Protein AF-A0A2V3JWA5-F1 (afdb_monomer)

Sequence (60 aa):
MVESIFQLGGEAFISDDEKTIELEMNPKEPKLMGKLNKGLSILNTIDIHDLNGRFVKFSM

Mean predicted aligned error: 6.07 Å

Structure (mmCIF, N/CA/C/O backbone):
data_AF-A0A2V3JWA5-F1
#
_entry.id   AF-A0A2V3JWA5-F1
#
loop_
_atom_site.group_PDB
_atom_site.id
_atom_site.type_symbol
_atom_site.label_atom_id
_atom_site.label_alt_id
_atom_site.label_comp_id
_atom_site.label_asym_id
_atom_site.label_entity_id
_atom_site.label_seq_id
_atom_site.pdbx_PDB_ins_code
_atom_site.Cartn_x
_atom_site.Cartn_y
_atom_site.Cartn_z
_atom_site.occupancy
_atom_site.B_iso_or_equiv
_atom_site.auth_seq_id
_atom_site.auth_comp_id
_atom_site.auth_asym_id
_atom_site.auth_atom_id
_atom_site.pdbx_PDB_model_num
ATOM 1 N N . MET A 1 1 ? -1.552 17.163 -9.984 1.00 40.28 1 MET A N 1
ATOM 2 C CA . MET A 1 1 ? -2.804 17.330 -9.209 1.00 40.28 1 MET A CA 1
ATOM 3 C C . MET A 1 1 ? -3.283 15.960 -8.693 1.00 40.28 1 MET A C 1
ATOM 5 O O . MET A 1 1 ? -4.382 15.540 -9.004 1.00 40.28 1 MET A O 1
ATOM 9 N N . VAL A 1 2 ? -2.443 15.225 -7.949 1.00 36.53 2 VAL A N 1
ATOM 10 C CA . VAL A 1 2 ? -2.804 13.954 -7.257 1.00 36.53 2 VAL A CA 1
ATOM 11 C C . VAL A 1 2 ? -2.307 13.979 -5.800 1.00 36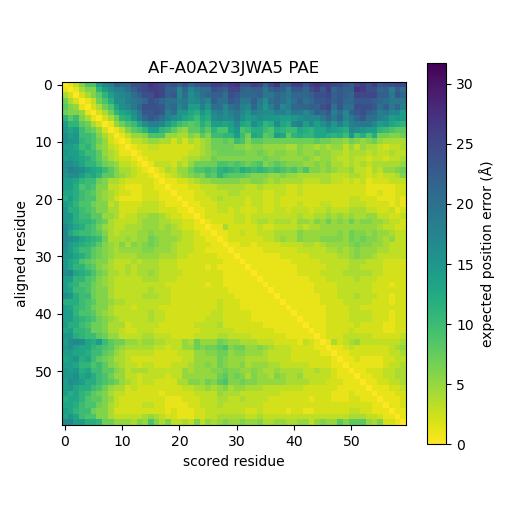.53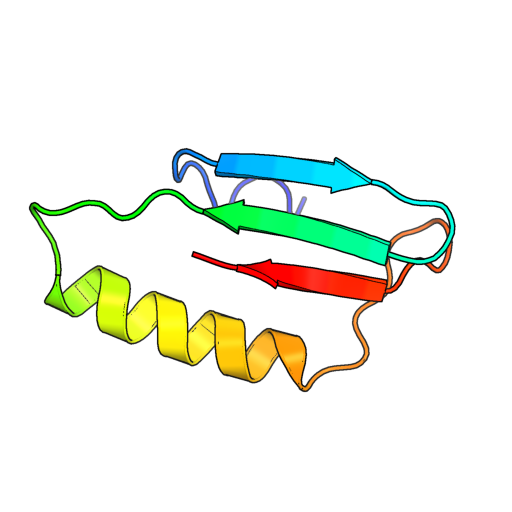 2 VAL A C 1
ATOM 13 O O . VAL A 1 2 ? -2.478 13.036 -5.047 1.00 36.53 2 VAL A O 1
ATOM 16 N N . GLU A 1 3 ? -1.739 15.097 -5.347 1.00 38.09 3 GLU A N 1
ATOM 17 C CA . GLU A 1 3 ? -1.228 15.251 -3.977 1.00 38.09 3 GLU A CA 1
ATOM 18 C C . GLU A 1 3 ? -2.336 15.629 -2.975 1.00 38.09 3 GLU A C 1
ATOM 20 O O . GLU A 1 3 ? -2.074 15.769 -1.790 1.00 38.09 3 GLU A O 1
ATOM 25 N N . SER A 1 4 ? -3.587 15.795 -3.433 1.00 45.81 4 SER A N 1
ATOM 26 C CA . SER A 1 4 ? -4.651 16.445 -2.649 1.00 45.81 4 SER A CA 1
ATOM 27 C C . SER A 1 4 ? -5.786 15.526 -2.179 1.00 45.81 4 SER A C 1
ATOM 29 O O . SER A 1 4 ? -6.718 16.020 -1.553 1.00 45.81 4 SER A O 1
ATOM 31 N N . ILE A 1 5 ? -5.752 14.218 -2.473 1.00 49.56 5 ILE A N 1
ATOM 32 C CA . ILE A 1 5 ? -6.827 13.284 -2.065 1.00 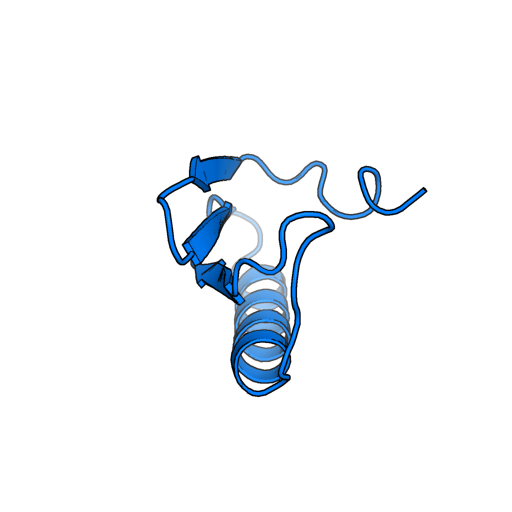49.56 5 ILE A CA 1
ATOM 33 C C . ILE A 1 5 ? -6.568 12.685 -0.670 1.00 49.56 5 ILE A C 1
ATOM 35 O O . ILE A 1 5 ? -7.505 12.263 0.003 1.00 49.56 5 ILE A O 1
ATOM 39 N N . PHE A 1 6 ? -5.327 12.724 -0.182 1.00 50.28 6 PHE A N 1
ATOM 40 C CA . PHE A 1 6 ? -4.942 12.140 1.101 1.00 50.28 6 PHE A CA 1
ATOM 41 C C . PHE A 1 6 ? -4.284 13.188 2.004 1.00 50.28 6 PHE A C 1
ATOM 43 O O . PHE A 1 6 ? -3.097 13.114 2.283 1.00 50.28 6 PHE A O 1
ATOM 50 N N . GLN A 1 7 ? -5.054 14.147 2.526 1.00 53.00 7 GLN A N 1
ATOM 51 C CA . GLN A 1 7 ? -4.688 14.792 3.803 1.00 53.00 7 GLN A CA 1
ATOM 52 C C . GLN A 1 7 ? -5.056 13.878 4.985 1.00 53.00 7 GLN A C 1
ATOM 54 O O . GLN A 1 7 ? -5.626 14.304 5.986 1.00 53.00 7 GLN A O 1
ATOM 59 N N . LEU A 1 8 ? -4.788 12.586 4.830 1.00 59.97 8 LEU A N 1
ATOM 60 C CA . LEU A 1 8 ? -4.687 11.671 5.950 1.00 59.97 8 LEU A CA 1
ATOM 61 C C . LEU A 1 8 ? -3.264 11.837 6.483 1.00 59.97 8 LEU A C 1
ATOM 63 O O . LEU A 1 8 ? -2.343 12.035 5.689 1.00 59.97 8 LEU A O 1
ATOM 67 N N . GLY A 1 9 ? -3.090 11.811 7.805 1.00 58.75 9 GLY A N 1
ATOM 68 C CA . GLY A 1 9 ? -1.750 11.725 8.383 1.00 58.75 9 GLY A CA 1
ATOM 69 C C . GLY A 1 9 ? -1.012 10.549 7.747 1.00 58.75 9 GLY A C 1
ATOM 70 O O . GLY A 1 9 ? -1.619 9.503 7.510 1.00 58.75 9 GLY A O 1
ATOM 71 N N . GLY A 1 10 ? 0.248 10.742 7.380 1.00 69.44 10 GLY A N 1
ATOM 72 C CA . GLY A 1 10 ? 1.005 9.719 6.681 1.00 69.44 10 GLY A CA 1
ATOM 73 C C . GLY A 1 10 ? 2.40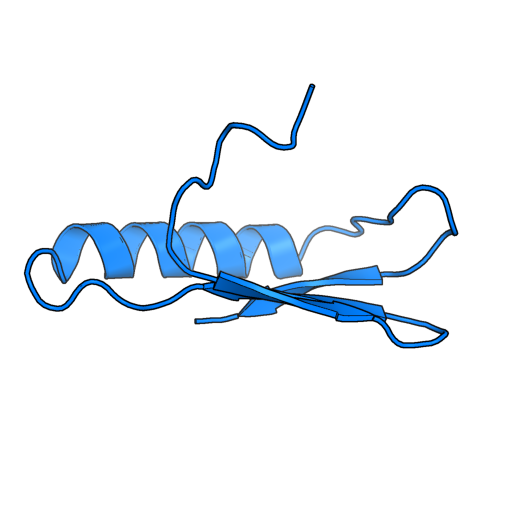1 10.175 6.294 1.00 69.44 10 GLY A C 1
ATOM 74 O O . GLY A 1 10 ? 2.657 11.370 6.123 1.00 69.44 10 GLY A O 1
ATOM 75 N N . GLU A 1 11 ? 3.296 9.208 6.153 1.00 81.81 11 GLU A N 1
ATOM 76 C CA . GLU A 1 11 ? 4.684 9.409 5.752 1.00 81.81 11 GLU A CA 1
ATOM 77 C C . GLU A 1 11 ? 4.945 8.688 4.427 1.00 81.81 11 GLU A C 1
ATOM 79 O O . GLU A 1 11 ? 4.312 7.685 4.095 1.00 81.81 11 GLU A O 1
ATOM 84 N N . ALA A 1 12 ? 5.864 9.228 3.630 1.00 84.69 12 ALA A N 1
ATOM 85 C CA . ALA A 1 12 ? 6.294 8.592 2.396 1.00 84.69 12 ALA A CA 1
ATOM 86 C C . ALA A 1 12 ? 7.761 8.188 2.519 1.00 84.69 12 ALA A C 1
ATOM 88 O O . ALA A 1 12 ? 8.635 9.038 2.690 1.00 84.69 12 ALA A O 1
ATOM 89 N N . PHE A 1 13 ? 8.023 6.896 2.359 1.00 87.69 13 PHE A N 1
ATOM 90 C CA . PHE A 1 13 ? 9.359 6.319 2.341 1.00 87.69 13 PHE A CA 1
ATOM 91 C C . PHE A 1 13 ? 9.753 6.030 0.900 1.00 87.69 13 PHE A C 1
ATOM 93 O O . PHE A 1 13 ? 8.995 5.425 0.142 1.00 87.69 13 PHE A O 1
ATOM 100 N N . ILE A 1 14 ?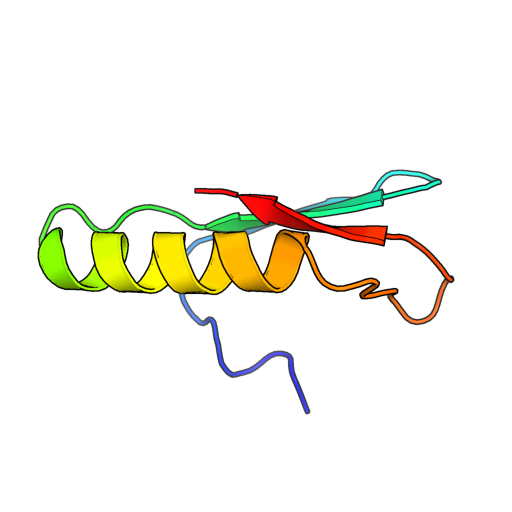 10.934 6.489 0.503 1.00 89.69 14 ILE A N 1
ATOM 101 C CA . ILE A 1 14 ? 11.444 6.319 -0.855 1.00 89.69 14 ILE A CA 1
ATOM 102 C C . ILE A 1 14 ? 12.725 5.497 -0.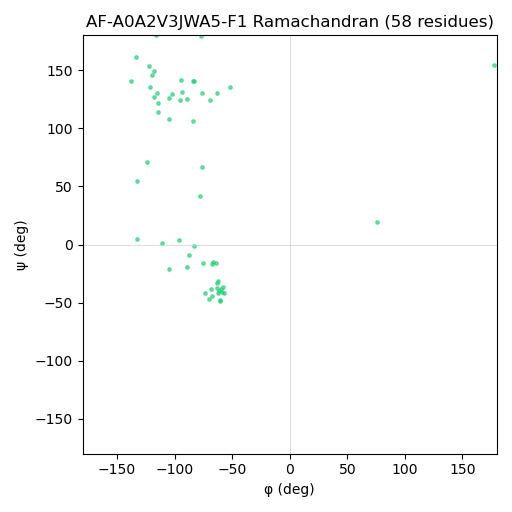779 1.00 89.69 14 ILE A C 1
ATOM 104 O O . ILE A 1 14 ? 13.650 5.844 -0.049 1.00 89.69 14 ILE A O 1
ATOM 108 N N . SER A 1 15 ? 12.763 4.428 -1.563 1.00 89.12 15 SER A N 1
ATOM 109 C CA . SER A 1 15 ? 13.945 3.629 -1.869 1.00 89.12 15 SER A CA 1
ATOM 110 C C . SER A 1 15 ? 14.263 3.732 -3.365 1.00 89.12 15 SER A C 1
ATOM 112 O O . SER A 1 15 ? 13.562 4.429 -4.106 1.00 89.12 15 SER A O 1
ATOM 114 N N . ASP A 1 16 ? 15.321 3.057 -3.810 1.00 87.62 16 ASP A N 1
ATOM 115 C CA . ASP A 1 16 ? 15.731 3.079 -5.216 1.00 87.62 16 ASP A CA 1
ATOM 116 C C . ASP A 1 16 ? 14.663 2.471 -6.141 1.00 87.62 16 ASP A C 1
ATOM 118 O O . ASP A 1 16 ? 14.394 3.036 -7.201 1.00 87.62 16 ASP A O 1
ATOM 122 N N . ASP A 1 17 ? 13.985 1.407 -5.693 1.00 90.50 17 ASP A N 1
ATOM 123 C CA . ASP A 1 17 ? 13.013 0.651 -6.499 1.00 90.50 17 ASP A CA 1
ATOM 124 C C . ASP A 1 17 ? 11.544 0.928 -6.122 1.00 90.50 17 ASP A C 1
ATOM 126 O O . ASP A 1 17 ? 10.629 0.696 -6.917 1.00 90.50 17 ASP A O 1
ATOM 130 N N . GLU A 1 18 ? 11.290 1.426 -4.909 1.00 91.19 18 GLU A N 1
ATOM 131 C CA . GLU A 1 18 ? 9.946 1.503 -4.326 1.00 91.19 18 GLU A CA 1
ATOM 132 C C . GLU A 1 18 ? 9.696 2.826 -3.593 1.00 91.19 18 GLU A C 1
ATOM 134 O O . GLU A 1 18 ? 10.550 3.330 -2.860 1.00 91.19 18 GLU A O 1
ATOM 139 N N . LYS A 1 19 ? 8.483 3.358 -3.746 1.00 91.88 19 LYS A N 1
ATOM 140 C CA . LYS A 1 19 ? 7.912 4.438 -2.946 1.00 91.88 19 LYS A CA 1
ATOM 141 C C . LYS A 1 19 ? 6.722 3.899 -2.154 1.00 91.88 19 LYS A C 1
ATOM 143 O O . LYS A 1 19 ? 5.680 3.594 -2.733 1.00 91.88 19 LYS A O 1
ATOM 148 N N . THR A 1 20 ? 6.848 3.875 -0.836 1.00 91.50 20 THR A N 1
ATOM 149 C CA . THR A 1 20 ? 5.794 3.418 0.074 1.00 91.50 20 THR A CA 1
ATOM 150 C C . THR A 1 20 ? 5.141 4.606 0.761 1.00 91.50 20 THR A C 1
ATOM 152 O O . THR A 1 20 ? 5.819 5.453 1.334 1.00 91.50 20 THR A O 1
ATOM 155 N N . ILE A 1 21 ? 3.817 4.688 0.658 1.00 89.94 21 ILE A N 1
ATOM 156 C CA . ILE A 1 21 ? 2.978 5.697 1.304 1.00 89.94 21 ILE A CA 1
ATOM 157 C C . ILE A 1 21 ? 2.282 5.019 2.482 1.00 89.94 21 ILE A C 1
ATOM 159 O O . ILE A 1 21 ? 1.384 4.199 2.284 1.00 89.94 21 ILE A O 1
ATOM 163 N N . GLU A 1 22 ? 2.706 5.360 3.692 1.00 88.69 22 GLU A N 1
ATOM 164 C CA . GLU A 1 22 ? 2.126 4.868 4.937 1.00 88.69 22 GLU A CA 1
ATOM 165 C C . GLU A 1 22 ? 1.065 5.851 5.434 1.00 88.69 22 GLU A C 1
ATOM 167 O O . GLU A 1 22 ? 1.295 7.059 5.475 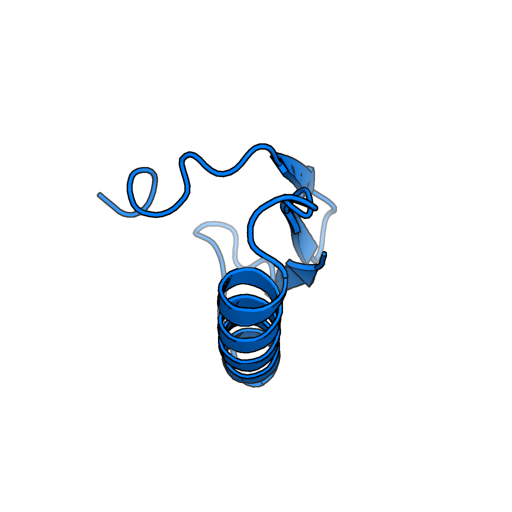1.00 88.69 22 GLU A O 1
ATOM 172 N N . LEU A 1 23 ? -0.115 5.339 5.776 1.00 87.56 23 LEU A N 1
ATOM 173 C CA . LEU A 1 23 ? -1.277 6.124 6.184 1.00 87.56 23 LEU A CA 1
ATOM 174 C C . LEU A 1 23 ? -1.639 5.820 7.635 1.00 87.56 23 LEU A C 1
ATOM 176 O O . LEU A 1 23 ? -1.829 4.670 8.007 1.00 87.56 23 LEU A O 1
ATOM 180 N N . GLU A 1 24 ? -1.820 6.857 8.445 1.00 86.88 24 GLU A N 1
ATOM 181 C CA . GLU A 1 24 ? -2.193 6.705 9.846 1.00 86.88 24 GLU A CA 1
ATOM 182 C C . GLU A 1 24 ? -3.679 6.343 9.995 1.00 86.88 24 GLU A C 1
ATOM 184 O O . GLU A 1 24 ? -4.585 6.994 9.460 1.00 86.88 24 GLU A O 1
ATOM 189 N N . MET A 1 25 ? -3.943 5.307 10.788 1.00 84.62 25 MET A N 1
ATOM 190 C CA . MET A 1 25 ? -5.292 4.880 11.137 1.00 84.62 25 MET A CA 1
ATOM 191 C C . MET A 1 25 ? -5.989 5.896 12.049 1.00 84.62 25 MET A C 1
ATOM 193 O O . MET A 1 25 ? -5.548 6.145 13.166 1.00 84.62 25 MET A O 1
ATOM 197 N N . ASN A 1 26 ? -7.168 6.386 11.647 1.00 84.25 26 ASN A N 1
ATOM 198 C CA . ASN A 1 26 ? -8.043 7.148 12.542 1.00 84.25 26 ASN A CA 1
ATOM 199 C C . ASN A 1 26 ? -8.914 6.198 13.399 1.00 84.25 26 ASN A C 1
ATOM 201 O O . ASN A 1 26 ? -9.906 5.654 12.890 1.00 84.25 26 ASN A O 1
ATOM 205 N N . PRO A 1 27 ? -8.643 6.028 14.712 1.00 82.62 27 PRO A N 1
ATOM 206 C CA . PRO A 1 27 ? -9.388 5.095 15.560 1.00 82.62 27 PRO A CA 1
ATOM 207 C C . PRO A 1 27 ? -10.844 5.522 15.791 1.00 82.62 27 PRO A C 1
ATOM 209 O O . PRO A 1 27 ? -11.667 4.702 16.196 1.00 82.62 27 PRO A O 1
ATOM 212 N N . LYS A 1 28 ? -11.193 6.788 15.520 1.00 89.88 28 LYS A N 1
ATOM 213 C CA . LYS A 1 28 ? -12.570 7.293 15.642 1.00 89.88 28 LYS A CA 1
ATOM 214 C C . LYS A 1 28 ? -13.466 6.831 14.490 1.00 89.88 28 LYS A C 1
ATOM 216 O O . LYS A 1 28 ? -14.686 6.897 14.608 1.00 89.88 28 LYS A O 1
ATOM 221 N N . GLU A 1 29 ? -12.884 6.336 13.396 1.00 89.50 29 GLU A N 1
ATOM 222 C CA . GLU A 1 29 ? -13.613 5.985 12.173 1.00 89.50 29 GLU A CA 1
ATOM 223 C C . GLU A 1 29 ? -13.232 4.596 11.616 1.00 89.50 29 GLU A C 1
ATOM 225 O O . GLU A 1 29 ? -12.921 4.449 10.430 1.00 89.50 29 GLU A O 1
ATOM 230 N N . PRO A 1 30 ? -13.319 3.517 12.417 1.00 88.56 30 PRO A N 1
ATOM 231 C CA . PRO A 1 30 ? -12.796 2.198 12.042 1.00 88.56 30 PRO A CA 1
ATOM 232 C C . PRO A 1 30 ? -13.473 1.600 10.799 1.00 88.56 30 PRO A C 1
ATOM 234 O O . PRO A 1 30 ? -12.842 0.901 10.007 1.00 88.56 30 PRO A O 1
ATOM 237 N N . LYS A 1 31 ? -14.762 1.897 10.577 1.00 91.75 31 LYS A N 1
ATOM 238 C CA . LYS A 1 31 ? -15.489 1.444 9.377 1.00 91.75 31 LYS A CA 1
ATOM 239 C C . LYS A 1 31 ? -14.986 2.128 8.106 1.00 91.75 31 LYS A C 1
ATOM 241 O O . LYS A 1 31 ? -14.947 1.486 7.059 1.00 91.75 31 LYS A O 1
ATOM 246 N N . LEU A 1 32 ? -14.651 3.417 8.186 1.00 89.50 32 LEU A N 1
ATOM 247 C CA . LEU A 1 32 ? -14.108 4.167 7.056 1.00 89.50 32 LEU A CA 1
ATOM 248 C C . LEU A 1 32 ? -12.689 3.689 6.755 1.00 89.50 32 LEU A C 1
ATOM 250 O O . LEU A 1 32 ? -12.404 3.344 5.613 1.00 89.50 32 LEU A O 1
ATOM 254 N N . MET A 1 33 ? -11.856 3.558 7.790 1.00 89.69 33 MET A N 1
ATOM 255 C CA . MET A 1 33 ? -10.494 3.039 7.662 1.00 89.69 33 MET A CA 1
ATOM 256 C C . MET A 1 33 ? -10.473 1.624 7.071 1.00 89.69 33 MET A C 1
ATOM 258 O O . MET A 1 33 ? -9.711 1.347 6.153 1.00 89.69 33 MET A O 1
ATOM 262 N N . GLY A 1 34 ? -11.395 0.748 7.480 1.00 92.44 34 GLY A N 1
ATOM 263 C CA . GLY A 1 34 ? -11.524 -0.585 6.886 1.00 92.44 34 GLY A CA 1
ATOM 264 C C . GLY A 1 34 ? -11.903 -0.575 5.397 1.00 92.44 34 GLY A C 1
ATOM 265 O O . GLY A 1 34 ? -11.473 -1.453 4.649 1.00 92.44 34 GLY A O 1
ATOM 266 N N . LYS A 1 35 ? -12.692 0.404 4.933 1.00 93.69 35 LYS A N 1
ATOM 267 C CA . LYS A 1 35 ? -12.984 0.577 3.497 1.00 93.69 35 LYS A CA 1
ATOM 268 C C . LYS A 1 35 ? -11.780 1.137 2.749 1.00 93.69 35 LYS A C 1
ATOM 270 O O . LYS A 1 35 ? -11.483 0.663 1.657 1.00 93.69 35 LYS A O 1
ATOM 275 N N . LEU A 1 36 ? -11.095 2.108 3.347 1.00 90.75 36 LEU A N 1
ATOM 276 C CA . LEU A 1 36 ? -9.890 2.694 2.786 1.00 90.75 36 LEU A CA 1
ATOM 277 C C . LEU A 1 36 ? -8.799 1.627 2.622 1.00 90.75 36 LEU A C 1
ATOM 279 O O . LEU A 1 36 ? -8.296 1.480 1.517 1.00 90.75 36 LEU A O 1
ATOM 283 N N . ASN A 1 37 ? -8.538 0.795 3.637 1.00 91.94 37 ASN A N 1
ATOM 284 C CA . ASN A 1 37 ? -7.546 -0.284 3.563 1.00 91.94 37 ASN A CA 1
ATOM 285 C C . ASN A 1 37 ? -7.831 -1.260 2.408 1.00 91.94 37 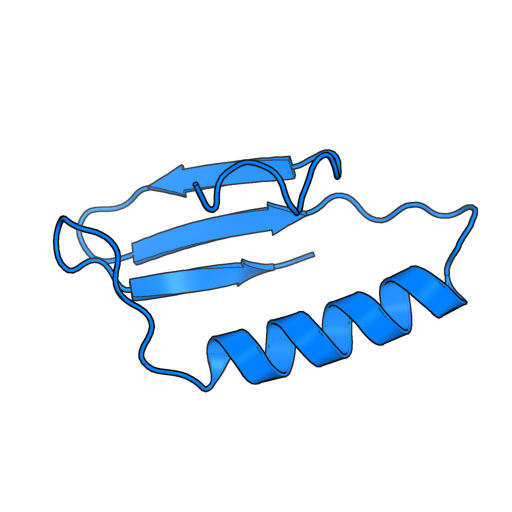ASN A C 1
ATOM 287 O O . ASN A 1 37 ? -6.936 -1.643 1.659 1.00 91.94 37 ASN A O 1
ATOM 291 N N . LYS A 1 38 ? -9.105 -1.616 2.199 1.00 93.88 38 LYS A N 1
ATOM 292 C CA . LYS A 1 38 ? -9.509 -2.439 1.046 1.00 93.88 38 LYS A CA 1
ATOM 293 C C . LYS A 1 38 ? -9.216 -1.746 -0.284 1.00 93.88 38 LYS A C 1
ATOM 295 O O . LYS A 1 38 ? -8.745 -2.400 -1.207 1.00 93.88 38 LYS A O 1
ATOM 300 N N . GLY A 1 39 ? -9.478 -0.443 -0.378 1.00 92.00 39 GLY A N 1
ATOM 301 C CA . GLY A 1 39 ? -9.137 0.361 -1.552 1.00 92.00 39 GLY A CA 1
ATOM 302 C C . GLY A 1 39 ? -7.633 0.380 -1.823 1.00 92.00 39 GLY A C 1
ATOM 303 O O . GLY A 1 39 ? -7.217 0.081 -2.936 1.00 92.00 39 GLY A O 1
ATOM 304 N N . LEU A 1 40 ? -6.819 0.639 -0.798 1.00 91.69 40 LEU A N 1
ATOM 305 C CA . LEU A 1 40 ? -5.355 0.624 -0.899 1.00 91.69 40 LEU A CA 1
ATOM 306 C C . LEU A 1 40 ? -4.814 -0.755 -1.287 1.00 91.69 40 LEU A C 1
ATOM 308 O O . LEU A 1 40 ? -3.937 -0.855 -2.136 1.00 91.69 40 LEU A O 1
ATOM 312 N N . SER A 1 41 ? -5.386 -1.826 -0.731 1.00 92.56 41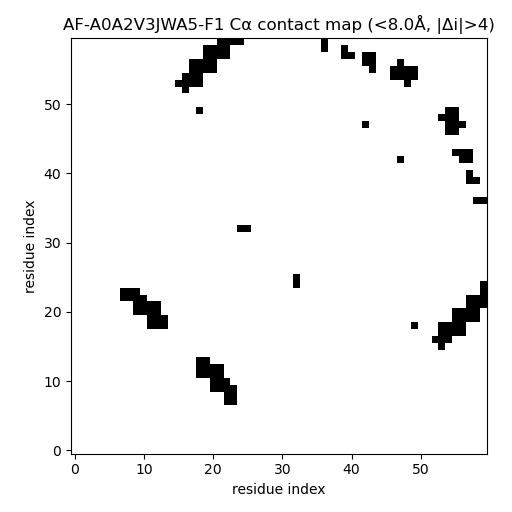 SER A N 1
ATOM 313 C CA . SER A 1 41 ? -5.026 -3.200 -1.095 1.00 92.56 41 SER A CA 1
ATOM 314 C C . SER A 1 41 ? -5.271 -3.473 -2.578 1.00 92.56 41 SER A C 1
ATOM 316 O O . SER A 1 41 ? -4.459 -4.135 -3.211 1.00 92.56 41 SER A O 1
ATOM 318 N N . ILE A 1 42 ? -6.356 -2.936 -3.150 1.00 94.19 42 ILE A N 1
ATOM 319 C CA . ILE A 1 42 ? -6.611 -3.018 -4.593 1.00 94.19 42 ILE A CA 1
ATOM 320 C C . ILE A 1 42 ? -5.575 -2.192 -5.360 1.00 94.19 42 ILE A C 1
ATOM 322 O O . ILE A 1 42 ? -5.022 -2.692 -6.334 1.00 94.19 42 ILE A O 1
ATOM 326 N N . LEU A 1 43 ? -5.262 -0.969 -4.919 1.00 90.19 43 LEU A N 1
ATOM 327 C CA . LEU A 1 43 ? -4.233 -0.141 -5.562 1.00 90.19 43 LEU A CA 1
ATOM 328 C C . LEU A 1 43 ? -2.861 -0.830 -5.587 1.00 90.19 43 LEU A C 1
ATOM 330 O O . LEU A 1 43 ? -2.187 -0.762 -6.605 1.00 90.19 43 LEU A O 1
ATOM 334 N N . ASN A 1 44 ? -2.498 -1.573 -4.538 1.00 92.19 44 ASN A N 1
ATOM 335 C CA . ASN A 1 44 ? -1.263 -2.367 -4.484 1.00 92.19 44 ASN A CA 1
ATOM 336 C C . ASN A 1 44 ? -1.224 -3.543 -5.474 1.00 92.19 44 ASN A C 1
ATOM 338 O O . ASN A 1 44 ? -0.161 -4.116 -5.694 1.00 92.19 44 ASN A O 1
ATOM 342 N N . THR A 1 45 ? -2.364 -3.941 -6.048 1.00 93.31 45 THR A N 1
ATOM 343 C CA . THR A 1 45 ? -2.406 -4.950 -7.125 1.00 93.31 45 THR A CA 1
ATOM 344 C C . THR A 1 45 ? -2.234 -4.343 -8.514 1.00 93.31 45 THR A C 1
ATOM 346 O O . THR A 1 45 ? -2.107 -5.077 -9.492 1.00 93.31 45 THR A O 1
ATOM 349 N N . ILE A 1 46 ? -2.258 -3.013 -8.610 1.00 92.69 46 ILE A N 1
ATOM 350 C CA . ILE A 1 46 ? -2.091 -2.276 -9.856 1.00 92.69 46 ILE A CA 1
ATOM 351 C C . ILE A 1 46 ? -0.618 -1.892 -9.992 1.00 92.69 46 ILE A C 1
ATOM 353 O O . ILE A 1 46 ? 0.034 -1.509 -9.024 1.00 92.69 46 ILE A O 1
ATOM 357 N N . ASP A 1 47 ? -0.116 -1.964 -11.220 1.00 90.56 47 ASP A N 1
ATOM 358 C CA . ASP A 1 47 ? 1.258 -1.625 -11.581 1.00 90.56 47 ASP A CA 1
ATOM 359 C C . ASP A 1 47 ? 1.480 -0.099 -11.634 1.00 90.56 47 ASP A C 1
ATOM 361 O O . ASP A 1 47 ? 1.615 0.512 -12.697 1.00 90.56 47 ASP A O 1
ATOM 365 N N . ILE A 1 48 ? 1.399 0.548 -10.470 1.00 90.25 48 ILE A N 1
ATOM 366 C CA . ILE A 1 48 ? 1.518 2.001 -10.334 1.00 90.25 48 ILE A CA 1
ATOM 367 C C . ILE A 1 48 ? 2.985 2.365 -10.144 1.00 90.25 48 ILE A C 1
ATOM 369 O O . ILE A 1 48 ? 3.627 1.919 -9.195 1.00 90.25 48 ILE A O 1
ATOM 373 N N . HIS A 1 49 ? 3.474 3.254 -11.003 1.00 92.25 49 HIS A N 1
ATOM 374 C CA . HIS A 1 49 ? 4.829 3.778 -10.935 1.00 92.25 49 HIS A CA 1
ATOM 375 C C . HIS A 1 49 ? 4.839 5.297 -10.753 1.00 92.25 49 HIS A C 1
ATOM 377 O O . HIS A 1 49 ? 3.967 6.004 -11.269 1.00 92.25 49 HIS A O 1
ATOM 383 N N . ASP A 1 50 ? 5.826 5.810 -10.016 1.00 88.56 50 ASP A N 1
ATOM 384 C CA . ASP A 1 50 ? 6.087 7.247 -9.944 1.00 88.56 50 ASP A CA 1
ATOM 385 C C . ASP A 1 50 ? 6.819 7.757 -11.204 1.00 88.56 50 ASP A C 1
ATOM 387 O O . ASP A 1 50 ? 7.148 7.003 -12.120 1.00 88.56 50 ASP A O 1
ATOM 391 N N . LEU A 1 51 ? 7.094 9.064 -11.261 1.00 89.75 51 LEU A N 1
ATOM 392 C CA . LEU A 1 51 ? 7.795 9.680 -12.398 1.00 89.75 51 LEU A CA 1
ATOM 393 C C . LEU A 1 51 ? 9.241 9.186 -12.580 1.00 89.75 51 LEU A C 1
ATOM 395 O O . LEU A 1 51 ? 9.822 9.409 -13.639 1.00 89.75 51 LEU A O 1
ATOM 399 N N . ASN A 1 52 ? 9.817 8.540 -11.565 1.00 90.38 52 ASN A N 1
ATOM 400 C CA . ASN A 1 52 ? 11.152 7.952 -11.604 1.00 90.38 52 ASN A CA 1
ATOM 401 C C . ASN A 1 52 ? 11.109 6.451 -11.928 1.00 90.38 52 ASN A C 1
ATOM 403 O O . ASN A 1 52 ? 12.154 5.808 -11.919 1.00 90.38 52 ASN A O 1
ATOM 407 N N . GLY A 1 53 ? 9.927 5.889 -12.206 1.00 91.19 53 GLY A N 1
ATOM 408 C CA . GLY A 1 53 ? 9.760 4.466 -12.480 1.00 91.19 53 GLY A CA 1
ATOM 409 C C . GLY A 1 53 ? 9.818 3.586 -11.232 1.00 91.19 53 GLY A C 1
ATOM 410 O O . GLY A 1 53 ? 10.042 2.389 -11.367 1.00 91.19 53 GLY A O 1
ATOM 411 N N . ARG A 1 54 ? 9.624 4.143 -10.030 1.00 92.00 54 ARG A N 1
ATOM 412 C CA . ARG A 1 54 ? 9.563 3.359 -8.786 1.00 92.00 54 ARG A CA 1
ATOM 413 C C . ARG A 1 54 ? 8.169 2.810 -8.574 1.00 92.00 54 ARG A C 1
ATOM 415 O O . ARG A 1 54 ? 7.197 3.543 -8.770 1.00 92.00 54 ARG A O 1
ATOM 422 N N . PHE A 1 55 ? 8.074 1.581 -8.087 1.00 93.25 55 PHE A N 1
ATOM 423 C CA . PHE A 1 55 ? 6.799 0.992 -7.693 1.00 93.25 55 PHE A CA 1
ATOM 424 C C . PHE A 1 55 ? 6.175 1.777 -6.545 1.00 93.25 55 PHE A C 1
ATOM 426 O O . PHE A 1 55 ? 6.828 2.036 -5.537 1.00 93.25 55 PHE A O 1
ATOM 433 N N . VAL A 1 56 ? 4.903 2.137 -6.676 1.00 92.00 56 VAL A N 1
ATOM 434 C CA . VAL A 1 56 ? 4.155 2.804 -5.611 1.00 92.00 56 VAL A CA 1
ATOM 435 C C . VAL A 1 56 ? 3.376 1.767 -4.818 1.00 92.00 56 VAL A C 1
ATOM 437 O O . VAL A 1 56 ? 2.555 1.040 -5.375 1.00 92.00 56 VAL A O 1
ATOM 440 N N . LYS A 1 57 ? 3.595 1.741 -3.504 1.00 92.69 57 LYS A N 1
ATOM 441 C CA . LYS A 1 57 ? 2.838 0.917 -2.560 1.00 92.69 57 LYS A CA 1
ATOM 442 C C . LYS A 1 57 ? 2.189 1.764 -1.482 1.00 92.69 57 LYS A C 1
ATOM 444 O O . LYS A 1 57 ? 2.662 2.843 -1.134 1.00 92.69 57 LYS A O 1
ATOM 449 N N . PHE A 1 58 ? 1.102 1.240 -0.940 1.00 91.25 58 PHE A N 1
ATOM 450 C CA . PHE A 1 58 ? 0.331 1.844 0.132 1.00 91.25 58 PHE A CA 1
ATOM 451 C C . PHE A 1 58 ? 0.268 0.894 1.330 1.00 91.25 58 PHE A C 1
ATOM 453 O O . PHE A 1 58 ? -0.011 -0.296 1.160 1.00 91.25 58 PHE A O 1
ATOM 460 N N . SER A 1 59 ? 0.470 1.417 2.534 1.00 88.62 59 SER A N 1
ATOM 461 C CA . SER A 1 59 ? 0.301 0.691 3.798 1.00 88.62 59 SER A CA 1
ATOM 462 C C . SER A 1 59 ? -0.485 1.526 4.810 1.00 88.62 59 SER A C 1
ATOM 464 O O . SER A 1 59 ? -0.631 2.738 4.655 1.00 88.62 59 SER A O 1
ATOM 466 N N . MET A 1 60 ? -1.025 0.850 5.821 1.00 82.81 60 MET A N 1
ATOM 467 C CA . MET A 1 60 ? -1.666 1.426 7.007 1.00 82.81 60 MET A CA 1
ATOM 468 C C . MET A 1 60 ? -1.084 0.804 8.265 1.00 82.81 60 MET A C 1
ATOM 470 O O . MET A 1 60 ? -0.674 -0.377 8.157 1.00 82.81 60 MET A O 1
#

Secondary structure (DSSP, 8-state):
--TTS--SSEEEEE-SSEEEEEE---TT-HHHHHHHHHHHHHHTTS--B-TTSPEEEEE-

pLDDT: mean 83.3, std 15.6, range [36.53, 94.19]

Foldseek 3Di:
DPPPPDPADWDWDDDPAAIEIEGDDDPVCVVVVVVVQVVQVVVLVDQDADPNRHGYHYYD

Radius of gyration: 12.02 Å; Cα contacts (8 Å, |Δi|>4): 73; chains: 1; bounding box: 31×22×28 Å

Solvent-accessible surface area (backbone atoms only — not comparable to full-atom values): 3690 Å² total; per-residue (Å²): 143,77,84,78,85,63,89,55,59,62,53,76,49,76,57,92,64,37,35,39,40,37,40,60,83,55,85,93,40,57,72,58,49,57,52,48,53,54,53,38,56,53,52,53,73,43,94,44,59,49,99,85,69,20,40,46,41,60,49,111

Nearest PDB structures (foldseek):
  3rf0-assembly2_B  TM=4.614E-01  e=6.440E-01  Yersinia pestis CO92
  5vno-assembly1_A  TM=4.342E-01  e=9.651E+00  Homo sapiens
  4oyc-assembly1_A  TM=3.037E-01  e=4.905E+00  Salmonella enterica subsp. enterica serovar Typhimurium str. LT2